Protein AF-A0A419KP57-F1 (afdb_monomer_lite)

pLDDT: mean 74.66, std 24.18, range [21.11, 96.56]

Secondary structure (DSSP, 8-state):
-HHHHHHHHHTT--EEEEEE-GGGS-HHHHHHHHHHHHHHHHHTTT-EEEEEES--S-EEEEE-TTTT-EEEEEPP-TT--GGG--EEEE--HHHHHHHHHHHHHIIIIIEE-S-------S--SS-SSS-SSS-----------------

Foldseek 3Di:
DLVVVLVCLVVVHAAEEEDEAPPPDDPVVVVVVVVVVVVNCVSNVNRYQYWYFNDDPWAWDWPPLPPQIKIKTWDDDPPDDPVPTDIDIDRDNVVSNVVVVVVVCCVPPGIDRNDPPPPPPPPPPPDPPPDPPPPPDDDDDDDDDDDDDDD

Structure (mmCIF, N/CA/C/O backbone):
data_AF-A0A419KP57-F1
#
_entry.id   AF-A0A419KP57-F1
#
loop_
_atom_site.group_PDB
_atom_site.id
_atom_site.type_symbol
_atom_site.label_atom_id
_atom_site.label_alt_id
_atom_site.label_comp_id
_atom_site.label_asym_id
_atom_site.label_entity_id
_atom_site.label_seq_id
_atom_site.pdbx_PDB_ins_code
_atom_site.Cartn_x
_atom_site.Cartn_y
_atom_site.Cartn_z
_atom_site.occupancy
_atom_site.B_iso_or_equiv
_atom_site.auth_seq_id
_atom_site.auth_comp_id
_atom_site.auth_asym_id
_atom_site.auth_atom_id
_atom_site.pdbx_PDB_model_num
ATOM 1 N N . MET A 1 1 ? -13.406 1.413 -8.585 1.00 51.69 1 MET A N 1
ATOM 2 C CA . MET A 1 1 ? -12.363 1.229 -7.548 1.00 51.69 1 MET A CA 1
ATOM 3 C C . MET A 1 1 ? -12.840 1.719 -6.182 1.00 51.69 1 MET A C 1
ATOM 5 O O . MET A 1 1 ? -12.783 0.940 -5.244 1.00 51.69 1 MET A O 1
ATOM 9 N N . GLU A 1 2 ? -13.370 2.944 -6.065 1.00 62.41 2 GLU A N 1
ATOM 10 C CA . GLU A 1 2 ? -13.876 3.499 -4.790 1.00 62.41 2 GLU A CA 1
ATOM 11 C C . GLU A 1 2 ? -14.983 2.640 -4.137 1.00 62.41 2 GLU A C 1
ATOM 13 O O . GLU A 1 2 ? -14.976 2.469 -2.922 1.00 62.41 2 GLU A O 1
ATOM 18 N N . GLY A 1 3 ? -15.872 2.021 -4.928 1.00 79.88 3 GLY A N 1
ATOM 19 C CA . GLY A 1 3 ? -16.953 1.162 -4.415 1.00 79.88 3 GLY A CA 1
ATOM 20 C C . GLY A 1 3 ? -16.480 -0.088 -3.662 1.00 79.88 3 GLY A C 1
ATOM 21 O O . GLY A 1 3 ? -16.966 -0.355 -2.567 1.00 79.88 3 GLY A O 1
ATOM 22 N N . GLU A 1 4 ? -15.493 -0.814 -4.195 1.00 85.81 4 GLU A N 1
ATOM 23 C CA . GLU A 1 4 ? -14.954 -2.030 -3.557 1.00 85.81 4 GLU A CA 1
ATOM 24 C C . GLU A 1 4 ? -14.211 -1.710 -2.259 1.00 85.81 4 GLU A C 1
ATOM 26 O O . GLU A 1 4 ? -14.368 -2.391 -1.244 1.00 85.81 4 GLU A O 1
ATOM 31 N N . LEU A 1 5 ? -13.427 -0.628 -2.275 1.00 85.19 5 LEU A N 1
ATOM 32 C CA . LEU A 1 5 ? -12.664 -0.184 -1.114 1.00 85.19 5 LEU A CA 1
ATOM 33 C C . LEU A 1 5 ? -13.598 0.320 -0.004 1.00 85.19 5 LEU A C 1
ATOM 35 O O . LEU A 1 5 ? -13.397 -0.000 1.167 1.00 85.19 5 LEU A O 1
ATOM 39 N N . ARG A 1 6 ? -14.670 1.035 -0.379 1.00 88.31 6 ARG A N 1
ATOM 40 C CA . ARG A 1 6 ? -15.741 1.444 0.535 1.00 88.31 6 ARG A CA 1
ATOM 41 C C . ARG A 1 6 ? -16.456 0.236 1.124 1.00 88.31 6 ARG A C 1
ATOM 43 O O . ARG A 1 6 ? -16.606 0.171 2.337 1.00 88.31 6 ARG A O 1
ATOM 50 N N . ALA A 1 7 ? -16.841 -0.736 0.298 1.00 89.88 7 ALA A N 1
ATOM 51 C CA . ALA A 1 7 ? -17.487 -1.957 0.765 1.00 89.88 7 ALA A CA 1
ATOM 52 C C . ALA A 1 7 ? -16.598 -2.733 1.749 1.00 89.88 7 ALA A C 1
ATOM 54 O O . ALA A 1 7 ? -17.094 -3.225 2.760 1.00 89.88 7 ALA A O 1
ATOM 55 N N . ALA A 1 8 ? -15.289 -2.819 1.490 1.00 89.31 8 ALA A N 1
ATOM 56 C CA . ALA A 1 8 ? -14.336 -3.427 2.415 1.00 89.31 8 ALA A CA 1
ATOM 57 C C . ALA A 1 8 ? -14.261 -2.661 3.745 1.00 89.31 8 ALA A C 1
ATOM 59 O O . ALA A 1 8 ? -14.437 -3.262 4.805 1.00 89.31 8 ALA A O 1
ATOM 60 N N . ALA A 1 9 ? -14.094 -1.338 3.697 1.00 88.81 9 ALA A N 1
ATOM 61 C CA . ALA A 1 9 ? -14.053 -0.500 4.893 1.00 88.81 9 ALA A CA 1
ATOM 62 C C . ALA A 1 9 ? -15.360 -0.583 5.709 1.00 88.81 9 ALA A C 1
ATOM 64 O O . ALA A 1 9 ? -15.322 -0.646 6.935 1.00 88.81 9 ALA A O 1
ATOM 65 N N . SER A 1 10 ? -16.522 -0.654 5.049 1.00 88.56 10 SER A N 1
ATOM 66 C CA . SER A 1 10 ? -17.824 -0.833 5.706 1.00 88.56 10 SER A CA 1
ATOM 67 C C . SER A 1 10 ? -17.981 -2.191 6.397 1.00 88.56 10 SER A C 1
ATOM 69 O O . SER A 1 10 ? -18.762 -2.293 7.338 1.00 88.56 10 SER A O 1
ATOM 71 N N . ARG A 1 11 ? -17.228 -3.221 5.985 1.00 92.69 11 ARG A N 1
ATOM 72 C CA . ARG A 1 11 ? -17.155 -4.517 6.685 1.00 92.69 11 ARG A CA 1
ATOM 73 C C . ARG A 1 11 ? -16.179 -4.515 7.869 1.00 92.69 11 ARG A C 1
ATOM 75 O O . ARG A 1 11 ? -15.989 -5.557 8.485 1.00 92.69 11 ARG A O 1
ATOM 82 N N . GLY A 1 12 ? -15.550 -3.379 8.179 1.00 90.19 12 GLY A N 1
ATOM 83 C CA . GLY A 1 12 ? -14.560 -3.267 9.251 1.00 90.19 12 GLY A CA 1
ATOM 84 C C . GLY A 1 12 ? -13.153 -3.726 8.859 1.00 90.19 12 GLY A C 1
ATOM 85 O O . GLY A 1 12 ? -12.326 -3.943 9.739 1.00 90.19 12 GLY A O 1
ATOM 86 N N . VAL A 1 13 ? -12.865 -3.877 7.560 1.00 92.00 13 VAL A N 1
ATOM 87 C CA . VAL A 1 13 ? -11.506 -4.180 7.088 1.00 92.00 13 VAL A CA 1
ATOM 88 C C . VAL A 1 13 ? -10.602 -2.973 7.335 1.00 92.00 13 VAL A C 1
ATOM 90 O O . VAL A 1 13 ? -10.935 -1.854 6.940 1.00 92.00 13 VAL A O 1
ATOM 93 N N . GLU A 1 14 ? -9.443 -3.200 7.953 1.00 92.75 14 GLU A N 1
ATOM 94 C CA . GLU A 1 14 ? -8.430 -2.162 8.134 1.00 92.75 14 GLU A CA 1
ATOM 95 C C . GLU A 1 14 ? -7.782 -1.816 6.783 1.00 92.75 14 GLU A C 1
ATOM 97 O O . GLU A 1 14 ? -7.179 -2.668 6.128 1.00 92.75 14 GLU A O 1
ATOM 102 N N . VAL A 1 15 ? -7.888 -0.553 6.361 1.00 93.62 15 VAL A N 1
ATOM 103 C CA . VAL A 1 15 ? -7.309 -0.072 5.099 1.00 93.62 15 VAL A CA 1
ATOM 104 C C . VAL A 1 15 ? -6.129 0.847 5.402 1.00 93.62 15 VAL A C 1
ATOM 106 O O . VAL 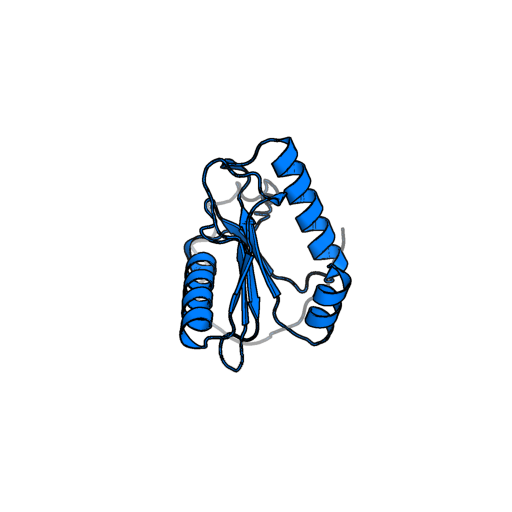A 1 15 ? -6.302 1.936 5.948 1.00 93.62 15 VAL A O 1
ATOM 109 N N . LYS A 1 16 ? -4.923 0.421 5.015 1.00 94.62 16 LYS A N 1
ATOM 110 C CA . LYS A 1 16 ? -3.677 1.191 5.143 1.00 94.62 16 LYS A CA 1
ATOM 111 C C . LYS A 1 16 ? -3.121 1.520 3.762 1.00 94.62 16 LYS A C 1
ATOM 113 O O . LYS A 1 16 ? -2.949 0.626 2.938 1.00 94.62 16 LYS A O 1
ATOM 118 N N . ILE A 1 17 ? -2.816 2.791 3.508 1.00 94.44 17 ILE A N 1
ATOM 119 C CA . ILE A 1 17 ? -2.363 3.269 2.193 1.00 94.44 17 ILE A CA 1
ATOM 120 C C . ILE A 1 17 ? -1.083 4.089 2.344 1.00 94.44 17 ILE A C 1
ATOM 122 O O . ILE A 1 17 ? -1.060 5.090 3.061 1.00 94.44 17 ILE A O 1
ATOM 126 N N . ILE A 1 18 ? -0.025 3.694 1.632 1.00 93.38 18 ILE A N 1
ATOM 127 C CA . ILE A 1 18 ? 1.207 4.483 1.502 1.00 93.38 18 ILE A CA 1
ATOM 128 C C . ILE A 1 18 ? 1.181 5.214 0.161 1.00 93.38 18 ILE A C 1
ATOM 130 O O . ILE A 1 18 ? 0.989 4.602 -0.888 1.00 93.38 18 ILE A O 1
ATOM 134 N N . MET A 1 19 ? 1.408 6.523 0.192 1.00 91.38 19 MET A N 1
ATOM 135 C CA . MET A 1 19 ? 1.555 7.366 -0.992 1.00 91.38 19 MET A CA 1
ATOM 136 C C . MET A 1 19 ? 2.942 8.005 -1.060 1.00 91.38 19 MET A C 1
ATOM 138 O O . MET A 1 19 ? 3.620 8.172 -0.050 1.00 91.38 19 MET A O 1
ATOM 142 N N . MET A 1 20 ? 3.367 8.401 -2.257 1.00 89.06 20 MET A N 1
ATOM 143 C CA . MET A 1 20 ? 4.633 9.115 -2.433 1.00 89.06 20 MET A CA 1
ATOM 144 C C . MET A 1 20 ? 4.547 10.536 -1.849 1.00 89.06 20 MET A C 1
ATOM 146 O O . MET A 1 20 ? 3.522 11.212 -1.981 1.00 89.06 20 MET A O 1
ATOM 150 N N . SER A 1 21 ? 5.623 10.999 -1.212 1.00 86.31 21 SER A N 1
ATOM 151 C CA . SER A 1 21 ? 5.717 12.351 -0.661 1.00 86.31 21 SER A CA 1
ATOM 152 C C . SER A 1 21 ? 5.880 13.413 -1.751 1.00 86.31 21 SER A C 1
ATOM 154 O O . SER A 1 21 ? 6.324 13.154 -2.869 1.00 86.31 21 SER A O 1
ATOM 156 N N . SER A 1 22 ? 5.558 14.659 -1.405 1.00 79.44 22 SER A N 1
ATOM 157 C CA . SER A 1 22 ? 5.614 15.794 -2.328 1.00 79.44 22 SER A CA 1
ATOM 158 C C . SER A 1 22 ? 7.021 16.161 -2.805 1.00 79.44 22 SER A C 1
ATOM 160 O O . SER A 1 22 ? 7.137 16.933 -3.747 1.00 79.44 22 SER A O 1
ATOM 162 N N . LYS A 1 23 ? 8.089 15.664 -2.166 1.00 78.88 23 LYS A N 1
ATOM 163 C CA . LYS A 1 23 ? 9.472 16.056 -2.499 1.00 78.88 23 LYS A CA 1
ATOM 164 C C . LYS A 1 23 ? 9.940 15.533 -3.855 1.00 78.88 23 LYS A C 1
ATOM 166 O O . LYS A 1 23 ? 10.846 16.112 -4.440 1.00 78.88 23 LYS A O 1
ATOM 171 N N . ARG A 1 24 ? 9.356 14.425 -4.320 1.00 71.81 24 ARG A N 1
ATOM 172 C CA . ARG A 1 24 ? 9.721 13.752 -5.576 1.00 71.81 24 ARG A CA 1
ATOM 173 C C . ARG A 1 24 ? 8.653 13.891 -6.665 1.00 71.81 24 ARG A C 1
ATOM 175 O O . ARG A 1 24 ? 8.761 13.245 -7.700 1.00 71.81 24 ARG A O 1
ATOM 182 N N . LEU A 1 25 ? 7.611 14.686 -6.425 1.00 81.12 25 LEU A N 1
ATOM 183 C CA . LEU A 1 25 ? 6.502 14.869 -7.358 1.00 81.12 25 LEU A CA 1
ATOM 184 C C . LEU A 1 25 ? 6.607 16.231 -8.041 1.00 81.12 25 LEU A C 1
ATOM 186 O O . LEU A 1 25 ? 6.958 17.225 -7.404 1.00 81.12 25 LEU A O 1
ATOM 190 N N . SER A 1 26 ? 6.245 16.276 -9.324 1.00 86.56 26 SER A N 1
ATOM 191 C CA . SER A 1 26 ? 5.968 17.540 -10.004 1.00 86.56 26 SER A CA 1
ATOM 192 C C . SER A 1 26 ? 4.821 18.277 -9.296 1.00 86.56 26 SER A C 1
ATOM 194 O O . SER A 1 26 ? 4.060 17.687 -8.522 1.00 86.56 26 SER A O 1
ATOM 196 N N . GLU A 1 27 ? 4.659 19.577 -9.548 1.00 88.94 27 GLU A N 1
ATOM 197 C CA . GLU A 1 27 ? 3.540 20.323 -8.965 1.00 88.94 27 GLU A CA 1
ATOM 198 C C . GLU A 1 27 ? 2.182 19.724 -9.366 1.00 88.94 27 GLU A C 1
ATOM 200 O O . GLU A 1 27 ? 1.277 19.621 -8.534 1.00 88.94 27 GLU A O 1
ATOM 205 N N . GLU A 1 28 ? 2.063 19.297 -10.620 1.00 88.81 28 GLU A N 1
ATOM 206 C CA . GLU A 1 28 ? 0.861 18.681 -11.167 1.00 88.81 28 GLU A CA 1
ATOM 207 C C . GLU A 1 28 ? 0.559 17.339 -10.482 1.00 88.81 28 GLU A C 1
ATOM 209 O O . GLU A 1 28 ? -0.553 17.119 -9.997 1.00 88.81 28 GLU A O 1
ATOM 214 N N . ASP A 1 29 ? 1.564 16.474 -10.336 1.00 87.19 29 ASP A N 1
ATOM 215 C CA . ASP A 1 29 ? 1.399 15.178 -9.670 1.00 87.19 29 ASP A CA 1
ATOM 216 C C . ASP A 1 29 ? 1.127 15.328 -8.177 1.00 87.19 29 ASP A C 1
ATOM 218 O O . ASP A 1 29 ? 0.363 14.557 -7.594 1.00 87.19 29 ASP A O 1
ATOM 222 N N . ARG A 1 30 ? 1.697 16.360 -7.549 1.00 88.56 30 ARG A N 1
ATOM 223 C CA . ARG A 1 30 ? 1.382 16.716 -6.168 1.00 88.56 30 ARG A CA 1
ATOM 224 C C . ARG A 1 30 ? -0.094 17.090 -6.028 1.00 88.56 30 ARG A C 1
ATOM 226 O O . ARG A 1 30 ? -0.738 16.572 -5.117 1.00 88.56 30 ARG A O 1
ATOM 233 N N . ARG A 1 31 ? -0.635 17.921 -6.933 1.00 89.94 31 ARG A N 1
ATOM 234 C CA . ARG A 1 31 ? -2.063 18.291 -6.949 1.00 89.94 31 ARG A CA 1
ATOM 235 C C . ARG A 1 31 ? -2.954 17.063 -7.139 1.00 89.94 31 ARG A C 1
ATOM 237 O O . ARG A 1 31 ? -3.865 16.870 -6.337 1.00 89.94 31 ARG A O 1
ATOM 244 N N . ARG A 1 32 ? -2.642 16.196 -8.112 1.00 90.00 32 ARG A N 1
ATOM 245 C CA . ARG A 1 32 ? -3.366 14.926 -8.334 1.00 90.00 32 ARG A CA 1
ATOM 246 C C . ARG A 1 32 ? -3.359 14.037 -7.092 1.00 90.00 32 ARG A C 1
ATOM 248 O O . ARG A 1 32 ? -4.389 13.491 -6.707 1.00 90.00 32 ARG A O 1
ATOM 255 N N . ARG A 1 33 ? -2.203 13.901 -6.438 1.00 89.50 33 ARG A N 1
ATOM 256 C CA . ARG A 1 33 ? -2.054 13.113 -5.207 1.00 89.50 33 ARG A CA 1
ATOM 257 C C . ARG A 1 33 ? -2.891 13.692 -4.065 1.00 89.50 33 ARG A C 1
ATOM 259 O O . ARG A 1 33 ? -3.567 12.934 -3.380 1.00 89.50 33 ARG A O 1
ATOM 266 N N . ASP A 1 34 ? -2.881 15.009 -3.866 1.00 91.25 34 ASP A N 1
ATOM 267 C CA . ASP A 1 34 ? -3.666 15.673 -2.813 1.00 91.25 34 ASP A CA 1
ATOM 268 C C . ASP A 1 34 ? -5.181 15.617 -3.067 1.00 91.25 34 ASP A C 1
ATOM 270 O O . ASP A 1 34 ? -5.966 15.538 -2.120 1.00 91.25 34 ASP A O 1
ATOM 274 N N . GLU A 1 35 ? -5.604 15.648 -4.330 1.00 92.69 35 GLU A N 1
ATOM 275 C CA . GLU A 1 35 ? -6.994 15.397 -4.721 1.00 92.69 35 GLU A CA 1
ATOM 276 C C . GLU A 1 35 ? -7.395 13.946 -4.428 1.00 92.69 35 GLU A C 1
ATOM 278 O O . GLU A 1 35 ? -8.423 13.705 -3.800 1.00 92.69 35 GLU A O 1
ATOM 283 N N . MET A 1 36 ? -6.550 12.977 -4.791 1.00 90.75 36 MET A N 1
ATOM 284 C CA . MET A 1 36 ? -6.802 11.561 -4.518 1.00 90.75 36 MET A CA 1
ATOM 285 C C . MET A 1 36 ? -6.909 11.272 -3.015 1.00 90.75 36 MET A C 1
ATOM 287 O O . MET A 1 36 ? -7.807 10.548 -2.596 1.00 90.75 36 MET A O 1
ATOM 291 N N . ILE A 1 37 ? -6.036 11.856 -2.184 1.00 91.25 37 ILE A N 1
ATOM 292 C CA . ILE A 1 37 ? -6.124 11.717 -0.720 1.00 91.25 37 ILE A CA 1
ATOM 293 C C . ILE A 1 37 ? -7.466 12.240 -0.201 1.00 91.25 37 ILE A C 1
ATOM 295 O O . ILE A 1 37 ? -8.087 11.587 0.637 1.00 91.25 37 ILE A O 1
ATOM 299 N N . ARG A 1 38 ? -7.921 13.403 -0.688 1.00 91.25 38 ARG A N 1
ATOM 300 C CA . ARG A 1 38 ? -9.225 13.966 -0.306 1.00 91.25 38 ARG A CA 1
ATOM 301 C C . ARG A 1 38 ? -10.366 13.029 -0.691 1.00 91.25 38 ARG A C 1
ATOM 303 O O . ARG A 1 38 ? -11.130 12.634 0.183 1.00 91.25 38 ARG A O 1
ATOM 310 N N . ARG A 1 39 ? -10.390 12.576 -1.945 1.00 91.06 39 ARG A N 1
ATOM 311 C CA . ARG A 1 39 ? -11.397 11.630 -2.448 1.00 91.06 39 ARG A CA 1
ATOM 312 C C . ARG A 1 39 ? -11.425 10.323 -1.663 1.00 91.06 39 ARG A C 1
ATOM 314 O O . ARG A 1 39 ? -12.501 9.842 -1.337 1.00 91.06 39 ARG A O 1
ATOM 321 N N . LEU A 1 40 ? -10.267 9.754 -1.324 1.00 90.19 40 LEU A N 1
ATOM 322 C CA . LEU A 1 40 ? -10.188 8.528 -0.524 1.00 90.19 40 LEU A CA 1
ATOM 323 C C . LEU A 1 40 ? -10.713 8.736 0.900 1.00 90.19 40 LEU A C 1
ATOM 325 O O . LEU A 1 40 ? -11.445 7.890 1.404 1.00 90.19 40 LEU A O 1
ATOM 329 N N . ASN A 1 41 ? -10.371 9.856 1.541 1.00 90.12 41 ASN A N 1
ATOM 330 C CA . ASN A 1 41 ? -10.883 10.173 2.873 1.00 90.12 41 ASN A CA 1
ATOM 331 C C . ASN A 1 41 ? -12.405 10.359 2.871 1.00 90.12 41 ASN A C 1
ATOM 333 O O . ASN A 1 41 ? -13.074 9.818 3.746 1.00 90.12 41 ASN A O 1
ATOM 337 N N . GLU A 1 42 ? -12.947 11.075 1.885 1.00 90.19 42 GLU A N 1
ATOM 338 C CA . GLU A 1 42 ? -14.392 11.268 1.716 1.00 90.19 42 GLU A CA 1
ATOM 339 C C . GLU A 1 42 ? -15.100 9.943 1.407 1.00 90.19 42 GLU A C 1
ATOM 341 O O . GLU A 1 42 ? -16.059 9.573 2.079 1.00 90.19 42 GLU A O 1
ATOM 346 N N . ALA A 1 43 ? -14.597 9.174 0.438 1.00 88.25 43 ALA A N 1
ATOM 347 C CA . ALA A 1 43 ? -15.215 7.922 0.011 1.00 88.25 43 ALA A CA 1
ATOM 348 C C . ALA A 1 43 ? -15.236 6.858 1.118 1.00 88.25 43 ALA A C 1
ATOM 350 O O . ALA A 1 43 ? -16.162 6.046 1.170 1.00 88.25 43 ALA A O 1
ATOM 351 N N . LEU A 1 44 ? -14.227 6.850 1.991 1.00 88.56 44 LEU A N 1
ATOM 352 C CA . LEU A 1 44 ? -14.072 5.854 3.053 1.00 88.56 44 LEU A CA 1
ATOM 353 C C . LEU A 1 44 ? -14.536 6.360 4.424 1.00 88.56 44 LEU A C 1
ATOM 355 O O . LEU A 1 44 ? -14.376 5.637 5.407 1.00 88.56 44 LEU A O 1
ATOM 359 N N . ASP A 1 45 ? -15.121 7.558 4.501 1.00 87.44 45 ASP A N 1
ATOM 360 C CA . ASP A 1 45 ? -15.525 8.239 5.740 1.00 87.44 45 ASP A CA 1
ATOM 361 C C . ASP A 1 45 ? -14.383 8.298 6.781 1.00 87.44 45 ASP A C 1
ATOM 363 O O . ASP A 1 45 ? -14.577 8.028 7.966 1.00 87.44 45 ASP A O 1
ATOM 367 N N . GLY A 1 46 ? -13.153 8.556 6.327 1.00 85.06 46 GLY A N 1
ATOM 368 C CA . GLY A 1 46 ? -11.960 8.615 7.178 1.00 85.06 46 GLY A CA 1
ATOM 369 C C . GLY A 1 46 ? -11.508 7.277 7.784 1.00 85.06 46 GLY A C 1
ATOM 370 O O . GLY A 1 46 ? -10.613 7.272 8.625 1.00 85.06 46 GLY A O 1
ATOM 371 N N . ARG A 1 47 ? -12.085 6.136 7.371 1.00 88.38 47 ARG A N 1
ATOM 372 C CA . ARG A 1 47 ? -11.733 4.800 7.903 1.00 88.38 47 ARG A CA 1
ATOM 373 C C . ARG A 1 47 ? -10.392 4.254 7.405 1.00 88.38 47 ARG A C 1
ATOM 375 O O . ARG A 1 47 ? -9.904 3.271 7.953 1.00 88.38 47 ARG A O 1
ATOM 382 N N . ALA A 1 48 ? -9.811 4.848 6.364 1.00 90.38 48 ALA A N 1
ATOM 383 C CA . ALA A 1 48 ? -8.486 4.466 5.891 1.00 90.38 48 ALA A CA 1
ATOM 384 C C . ALA A 1 48 ? -7.400 5.284 6.582 1.00 90.38 48 ALA A C 1
ATOM 386 O O . ALA A 1 48 ? -7.454 6.513 6.623 1.00 90.38 48 ALA A O 1
ATOM 387 N N . GLU A 1 49 ? -6.356 4.602 7.040 1.00 93.94 49 GLU A N 1
ATOM 388 C CA . GLU A 1 49 ? -5.139 5.269 7.463 1.00 93.94 49 GLU A CA 1
ATOM 389 C C . GLU A 1 49 ? -4.270 5.512 6.223 1.00 93.94 49 GLU A C 1
ATOM 391 O O . GLU A 1 49 ? -3.905 4.583 5.497 1.00 93.94 49 GLU A O 1
ATOM 396 N N . ILE A 1 50 ? -3.937 6.775 5.960 1.00 92.50 50 ILE A N 1
ATOM 397 C CA . ILE A 1 50 ? -3.088 7.166 4.831 1.00 92.50 50 ILE A CA 1
ATOM 398 C C . ILE A 1 50 ? -1.789 7.744 5.382 1.00 92.50 50 ILE A C 1
ATOM 400 O O . ILE A 1 50 ? -1.806 8.591 6.278 1.00 92.50 50 ILE A O 1
ATOM 404 N N . ARG A 1 51 ? -0.652 7.302 4.840 1.00 92.88 51 ARG A N 1
ATOM 405 C CA . ARG A 1 51 ? 0.687 7.827 5.131 1.00 92.88 51 ARG A CA 1
ATOM 406 C C . ARG A 1 51 ? 1.438 8.161 3.847 1.00 92.88 51 ARG A C 1
ATOM 408 O O . ARG A 1 51 ? 1.116 7.660 2.776 1.00 92.88 51 ARG A O 1
ATOM 415 N N . VAL A 1 52 ? 2.439 9.027 3.959 1.00 91.12 52 VAL A N 1
ATOM 416 C CA . VAL A 1 52 ? 3.340 9.412 2.870 1.00 91.12 52 VAL A CA 1
ATOM 417 C C . VAL A 1 52 ? 4.768 8.978 3.164 1.00 91.12 52 VAL A C 1
ATOM 419 O O . VAL A 1 52 ? 5.249 9.156 4.282 1.00 91.12 52 VAL A O 1
ATOM 422 N N . ALA A 1 53 ? 5.458 8.456 2.159 1.00 90.38 53 ALA A N 1
ATOM 423 C CA . ALA A 1 53 ? 6.864 8.072 2.230 1.00 90.38 53 ALA A CA 1
ATOM 424 C C . ALA A 1 53 ? 7.669 8.804 1.152 1.00 90.38 53 ALA A C 1
ATOM 426 O O . ALA A 1 53 ? 7.158 9.074 0.067 1.00 90.38 53 ALA A O 1
ATOM 427 N N . ASP A 1 54 ? 8.926 9.145 1.451 1.00 86.88 54 ASP A N 1
ATOM 428 C CA . ASP A 1 54 ? 9.817 9.775 0.462 1.00 86.88 54 ASP A CA 1
ATOM 429 C C . ASP A 1 54 ? 10.212 8.795 -0.657 1.00 86.88 54 ASP A C 1
ATOM 431 O O . ASP A 1 54 ? 10.586 9.232 -1.744 1.00 86.88 54 ASP A O 1
ATOM 435 N N . GLU A 1 55 ? 10.098 7.490 -0.402 1.00 82.75 55 GLU A N 1
ATOM 436 C CA . GLU A 1 55 ? 10.280 6.415 -1.373 1.00 82.75 55 GLU A CA 1
ATOM 437 C C . GLU A 1 55 ? 9.222 5.331 -1.161 1.00 82.75 55 GLU A C 1
ATOM 439 O O . GLU A 1 55 ? 8.852 5.017 -0.030 1.00 82.75 55 GLU A O 1
ATOM 444 N N . VAL A 1 56 ? 8.739 4.758 -2.263 1.00 83.88 56 VAL A N 1
ATOM 445 C CA . VAL A 1 56 ? 7.784 3.646 -2.267 1.00 83.88 56 VAL A CA 1
ATOM 446 C C . VAL A 1 56 ? 8.364 2.565 -3.166 1.00 83.88 56 VAL A C 1
ATOM 448 O O . VAL A 1 56 ? 8.400 2.734 -4.381 1.00 83.88 56 VAL A O 1
ATOM 451 N N . VAL A 1 57 ? 8.829 1.477 -2.552 1.00 78.25 57 VAL A N 1
ATOM 452 C CA . VAL A 1 57 ? 9.591 0.407 -3.225 1.00 78.25 57 VAL A CA 1
ATOM 453 C C . VAL A 1 57 ? 8.707 -0.464 -4.121 1.00 78.25 57 VAL A C 1
ATOM 455 O O . VAL A 1 57 ? 9.188 -1.104 -5.045 1.00 78.25 57 VAL A O 1
ATOM 458 N N . MET A 1 58 ? 7.400 -0.505 -3.859 1.00 80.69 58 MET A N 1
ATOM 459 C CA . MET A 1 58 ? 6.473 -1.348 -4.606 1.00 80.69 58 MET A CA 1
ATOM 460 C C . MET A 1 58 ? 5.123 -0.660 -4.774 1.00 80.69 58 MET A C 1
ATOM 462 O O . MET A 1 58 ? 4.580 -0.083 -3.831 1.00 80.69 58 MET A O 1
ATOM 466 N N . ARG A 1 59 ? 4.552 -0.768 -5.977 1.00 88.00 59 ARG A N 1
ATOM 467 C CA . ARG A 1 59 ? 3.188 -0.325 -6.281 1.00 88.00 59 ARG A CA 1
ATOM 468 C C . ARG A 1 59 ? 2.286 -1.540 -6.354 1.00 88.00 59 ARG A C 1
ATOM 470 O O . ARG A 1 59 ? 2.517 -2.410 -7.183 1.00 88.00 59 ARG A O 1
ATOM 477 N N . GLY A 1 60 ? 1.262 -1.595 -5.516 1.00 91.44 60 GLY A N 1
ATOM 478 C CA . GLY A 1 60 ? 0.400 -2.762 -5.451 1.00 91.44 60 GLY A CA 1
ATOM 479 C C . GLY A 1 60 ? -0.592 -2.712 -4.302 1.00 91.44 60 GLY A C 1
ATOM 480 O O . GLY A 1 60 ? -0.697 -1.705 -3.602 1.00 91.44 60 GLY A O 1
ATOM 481 N N . CYS A 1 61 ? -1.299 -3.817 -4.106 1.00 93.69 61 CYS A N 1
ATOM 482 C CA . CYS A 1 61 ? -2.150 -4.061 -2.954 1.00 93.69 61 CYS A CA 1
ATOM 483 C C . CYS A 1 61 ? -1.909 -5.468 -2.398 1.00 93.69 61 CYS A C 1
ATOM 485 O O . CYS A 1 61 ? -1.539 -6.396 -3.120 1.00 93.69 61 CYS A O 1
ATOM 487 N N . ILE A 1 62 ? -2.105 -5.605 -1.091 1.00 95.31 62 ILE A N 1
ATOM 488 C CA . ILE A 1 62 ? -1.964 -6.857 -0.352 1.00 95.31 62 ILE A CA 1
ATOM 489 C C . ILE A 1 62 ? -3.246 -7.027 0.455 1.00 95.31 62 ILE A C 1
ATOM 491 O O . ILE A 1 62 ? -3.694 -6.074 1.093 1.00 95.31 62 ILE A O 1
ATOM 495 N N . ILE A 1 63 ? -3.833 -8.219 0.414 1.00 95.31 63 ILE A N 1
ATOM 496 C CA . ILE A 1 63 ? -5.028 -8.576 1.182 1.00 95.31 63 ILE A CA 1
ATOM 497 C C . ILE A 1 63 ? -4.750 -9.825 2.019 1.00 95.31 63 ILE A C 1
ATOM 499 O O . ILE A 1 63 ? -4.048 -10.726 1.557 1.00 95.31 63 ILE A O 1
ATOM 503 N N . ASP A 1 64 ? -5.296 -9.858 3.235 1.00 93.94 64 ASP A N 1
ATOM 504 C CA . ASP A 1 64 ? -5.357 -11.023 4.133 1.00 93.94 64 ASP A CA 1
ATOM 505 C C . ASP A 1 64 ? -4.028 -11.783 4.302 1.00 93.94 64 ASP A C 1
ATOM 507 O O . ASP A 1 64 ? -3.965 -13.009 4.228 1.00 93.94 64 ASP A O 1
ATOM 511 N N . ALA A 1 65 ? -2.929 -11.053 4.519 1.00 91.94 65 ALA A N 1
ATOM 512 C CA . ALA A 1 65 ? -1.574 -11.612 4.476 1.00 91.94 65 ALA A CA 1
ATOM 513 C C . ALA A 1 65 ? -1.305 -12.763 5.467 1.00 91.94 65 ALA A C 1
ATOM 515 O O . ALA A 1 65 ? -0.387 -13.557 5.249 1.00 91.94 65 ALA A O 1
ATOM 516 N N . GLU A 1 66 ? -2.089 -12.865 6.542 1.00 87.69 66 GLU A N 1
ATOM 517 C CA . GLU A 1 66 ? -1.958 -13.921 7.548 1.00 87.69 66 GLU A CA 1
ATOM 518 C C . GLU A 1 66 ? -2.538 -15.261 7.071 1.00 87.69 66 GLU A C 1
ATOM 520 O O . GLU A 1 66 ? -1.901 -16.302 7.252 1.00 87.69 66 GLU A O 1
ATOM 525 N N . VAL A 1 67 ? -3.710 -15.253 6.420 1.00 87.62 67 VAL A N 1
ATOM 526 C CA . VAL A 1 67 ? -4.443 -16.469 6.032 1.00 87.62 67 VAL A CA 1
ATOM 527 C C . VAL A 1 67 ? -5.099 -16.291 4.664 1.00 87.62 67 VAL A C 1
ATOM 529 O O . VAL A 1 67 ? -5.993 -15.472 4.495 1.00 87.62 67 VAL A O 1
ATOM 532 N N . GLY A 1 68 ? -4.693 -17.103 3.680 1.00 86.06 68 GLY A N 1
ATOM 533 C CA . GLY A 1 68 ? -5.327 -17.123 2.351 1.00 86.06 68 GLY A CA 1
ATOM 534 C C . GLY A 1 68 ? -5.111 -15.856 1.511 1.00 86.06 68 GLY A C 1
ATOM 535 O O . GLY A 1 68 ? -5.837 -15.633 0.540 1.00 86.06 68 GLY A O 1
ATOM 536 N N . GLY A 1 69 ? -4.127 -15.037 1.885 1.00 92.69 69 GLY A N 1
ATOM 537 C CA . GLY A 1 69 ? -3.885 -13.734 1.289 1.00 92.69 69 GLY A CA 1
ATOM 538 C C . GLY A 1 69 ? -3.479 -13.747 -0.178 1.00 92.69 69 GLY A C 1
ATOM 539 O O . GLY A 1 69 ? -3.042 -14.751 -0.746 1.00 92.69 69 GLY A O 1
ATOM 540 N N . ARG A 1 70 ? -3.606 -12.572 -0.792 1.00 96.38 70 ARG A N 1
ATOM 541 C CA . ARG A 1 70 ? -3.195 -12.310 -2.172 1.00 96.38 70 ARG A CA 1
ATOM 542 C C . ARG A 1 70 ? -2.440 -11.000 -2.246 1.00 96.38 70 ARG A C 1
ATOM 544 O O . ARG A 1 70 ? -2.685 -10.081 -1.467 1.00 96.38 70 ARG A O 1
ATOM 551 N N . ALA A 1 71 ? -1.549 -10.911 -3.216 1.00 95.56 71 ALA A N 1
ATOM 552 C CA . ALA A 1 71 ? -0.873 -9.676 -3.552 1.00 95.56 71 ALA A CA 1
ATOM 553 C C . ALA A 1 71 ? -0.967 -9.429 -5.055 1.00 95.56 71 ALA A C 1
ATOM 555 O O . ALA A 1 71 ? -0.835 -10.354 -5.858 1.00 95.56 71 ALA A O 1
ATOM 556 N N . LEU A 1 72 ? -1.190 -8.170 -5.407 1.00 94.06 72 LEU A N 1
ATOM 557 C CA . LEU A 1 72 ? -1.090 -7.639 -6.757 1.00 94.06 72 LEU A CA 1
ATOM 558 C C . LEU A 1 72 ? -0.036 -6.543 -6.718 1.00 94.06 72 LEU A C 1
ATOM 560 O O . LEU A 1 72 ? -0.142 -5.638 -5.895 1.00 94.06 72 LEU A O 1
ATOM 564 N N . PHE A 1 73 ? 0.948 -6.580 -7.603 1.00 90.81 73 PHE A N 1
ATOM 565 C CA . PHE A 1 73 ? 1.919 -5.499 -7.712 1.00 90.81 73 PHE A CA 1
ATOM 566 C C . PHE A 1 73 ? 2.352 -5.283 -9.156 1.00 90.81 73 PHE A C 1
ATOM 568 O O . PHE A 1 73 ? 2.382 -6.207 -9.963 1.00 90.81 73 PHE A O 1
ATOM 575 N N . LEU A 1 74 ? 2.656 -4.031 -9.478 1.00 87.94 74 LEU A N 1
ATOM 576 C CA . LEU A 1 74 ? 3.169 -3.630 -10.779 1.00 87.94 74 LEU A CA 1
ATOM 577 C C . LEU A 1 74 ? 4.664 -3.918 -10.831 1.00 87.94 74 LEU A C 1
ATOM 579 O O . LEU A 1 74 ? 5.400 -3.527 -9.921 1.00 87.94 74 LEU A O 1
ATOM 583 N N . VAL A 1 75 ? 5.103 -4.564 -11.907 1.00 79.38 75 VAL A N 1
ATOM 584 C CA . VAL A 1 75 ? 6.524 -4.785 -12.166 1.00 79.38 75 VAL A CA 1
ATOM 585 C C . VAL A 1 75 ? 7.143 -3.444 -12.543 1.00 79.38 75 VAL A C 1
ATOM 587 O O . VAL A 1 75 ? 6.647 -2.724 -13.414 1.00 79.38 75 VAL A O 1
ATOM 590 N N . GLU A 1 76 ? 8.191 -3.052 -11.825 1.00 74.69 76 GLU A N 1
ATOM 591 C CA . GLU A 1 76 ? 8.906 -1.828 -12.144 1.00 74.69 76 GLU A CA 1
ATOM 592 C C . GLU A 1 76 ? 9.858 -2.073 -13.311 1.00 74.69 76 GLU A C 1
ATOM 594 O O . GLU A 1 76 ? 10.779 -2.878 -13.219 1.00 74.69 76 GLU A O 1
ATOM 599 N N . GLU A 1 77 ? 9.629 -1.351 -14.405 1.00 75.38 77 GLU A N 1
ATOM 600 C CA . GLU A 1 77 ? 10.445 -1.431 -15.607 1.00 75.38 77 GLU A CA 1
ATOM 601 C C . GLU A 1 77 ? 10.914 -0.027 -16.005 1.00 75.38 77 GLU A C 1
ATOM 603 O O . GLU A 1 77 ? 10.121 0.920 -16.130 1.00 75.38 77 GLU A O 1
ATOM 608 N N . VAL A 1 78 ? 12.232 0.127 -16.141 1.00 76.69 78 VAL A N 1
ATOM 609 C CA .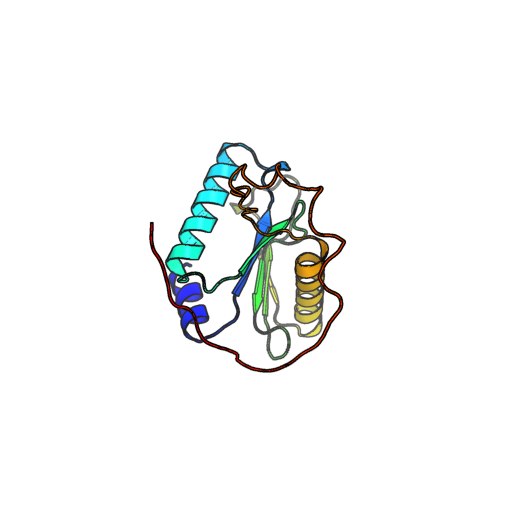 VAL A 1 78 ? 12.872 1.403 -16.474 1.00 76.69 78 VAL A CA 1
ATOM 610 C C . VAL A 1 78 ? 12.567 1.749 -17.929 1.00 76.69 78 VA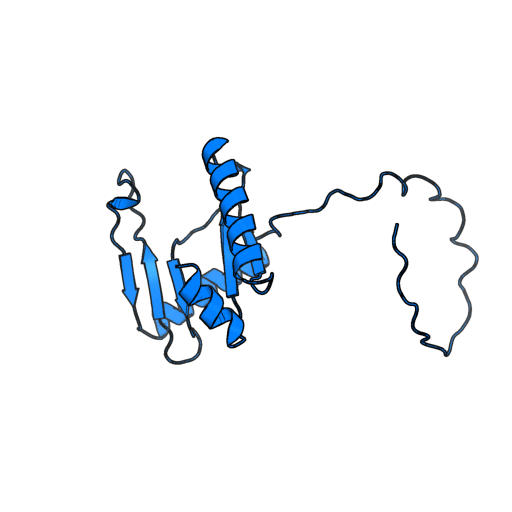L A C 1
ATOM 612 O O . VAL A 1 78 ? 12.756 0.934 -18.821 1.00 76.69 78 VAL A O 1
ATOM 615 N N . GLY A 1 79 ? 12.104 2.975 -18.176 1.00 78.12 79 GLY A N 1
ATOM 616 C CA . GLY A 1 79 ? 11.782 3.450 -19.527 1.00 78.12 79 GLY A CA 1
ATOM 617 C C . GLY A 1 79 ? 10.391 3.060 -20.039 1.00 78.12 79 GLY A C 1
ATOM 618 O O . GLY A 1 79 ? 9.967 3.604 -21.055 1.00 78.12 79 GLY A O 1
ATOM 619 N N . VAL A 1 80 ? 9.645 2.209 -19.322 1.00 78.94 80 VAL A N 1
ATOM 620 C CA . VAL A 1 80 ? 8.275 1.829 -19.701 1.00 78.94 80 VAL A CA 1
ATOM 621 C C . VAL A 1 80 ? 7.234 2.676 -18.949 1.00 78.94 80 VAL A C 1
ATOM 623 O O . VAL A 1 80 ? 7.229 2.701 -17.705 1.00 78.94 80 VAL A O 1
ATOM 626 N N . PRO A 1 81 ? 6.335 3.380 -19.675 1.00 77.56 81 PRO A N 1
ATOM 627 C CA . PRO A 1 81 ? 5.223 4.122 -19.085 1.00 77.56 81 PRO A CA 1
ATOM 628 C C . PRO A 1 81 ? 4.323 3.237 -18.222 1.00 77.56 81 PRO A C 1
ATOM 630 O O . PRO A 1 81 ? 4.085 2.079 -18.548 1.00 77.56 81 PRO A O 1
ATOM 633 N N . PHE A 1 82 ? 3.744 3.798 -17.156 1.00 71.75 82 PHE A N 1
ATOM 634 C CA . PHE A 1 82 ? 2.931 3.036 -16.196 1.00 71.75 82 PHE A CA 1
ATOM 635 C C . PHE A 1 82 ? 1.806 2.204 -16.822 1.00 71.75 82 PHE A C 1
ATOM 637 O O . PHE A 1 82 ? 1.549 1.104 -16.351 1.00 71.75 82 PHE A O 1
ATOM 644 N N . PHE A 1 83 ? 1.146 2.711 -17.865 1.00 74.81 83 PHE A N 1
ATOM 645 C CA . PHE A 1 83 ? 0.014 2.037 -18.510 1.00 74.81 83 PHE A CA 1
ATOM 646 C C . PHE A 1 83 ? 0.416 0.836 -19.381 1.00 74.81 83 PHE A C 1
ATOM 648 O O . PHE A 1 83 ? -0.460 0.093 -19.809 1.00 74.81 83 PHE A O 1
ATOM 655 N N . LEU A 1 84 ? 1.714 0.650 -19.640 1.00 80.19 84 LEU A N 1
ATOM 656 C CA . LEU A 1 84 ? 2.258 -0.502 -20.366 1.00 80.19 84 LEU A CA 1
ATOM 657 C C . LEU A 1 84 ? 2.931 -1.517 -19.439 1.00 80.19 84 LEU A C 1
ATOM 659 O O . LEU A 1 84 ? 3.389 -2.550 -19.912 1.00 80.19 84 LEU A O 1
ATOM 663 N N . ARG A 1 85 ? 3.012 -1.233 -18.133 1.00 83.88 85 ARG A N 1
ATOM 664 C CA . ARG A 1 85 ? 3.665 -2.134 -17.184 1.00 83.88 85 ARG A CA 1
ATOM 665 C C . ARG A 1 85 ? 2.777 -3.326 -16.875 1.00 83.88 85 ARG A C 1
ATOM 667 O O . ARG A 1 85 ? 1.582 -3.179 -16.615 1.00 83.88 85 ARG A O 1
ATOM 674 N N . GLU A 1 86 ? 3.401 -4.491 -16.823 1.00 87.31 86 GLU A N 1
ATOM 675 C CA . GLU A 1 86 ? 2.745 -5.710 -16.383 1.00 87.31 86 GLU A CA 1
ATOM 676 C C . GLU A 1 86 ? 2.488 -5.694 -14.869 1.00 87.31 86 GLU A C 1
ATOM 678 O O . GLU A 1 86 ? 3.193 -5.052 -14.080 1.00 87.31 86 GLU A O 1
ATOM 683 N N . ALA A 1 87 ? 1.457 -6.428 -14.455 1.00 89.38 87 ALA A N 1
ATOM 684 C CA . ALA A 1 87 ? 1.137 -6.654 -13.055 1.00 89.38 87 ALA A CA 1
ATOM 685 C C . ALA A 1 87 ? 1.275 -8.142 -12.734 1.00 89.38 87 ALA A C 1
ATOM 687 O O . ALA A 1 87 ? 0.718 -8.991 -13.428 1.00 89.38 87 ALA A O 1
ATOM 688 N N . ALA A 1 88 ? 1.968 -8.451 -11.646 1.00 91.12 88 ALA A N 1
ATOM 689 C CA . ALA A 1 88 ? 2.017 -9.792 -11.096 1.00 91.12 88 ALA A CA 1
ATOM 690 C C . ALA A 1 88 ? 0.924 -9.947 -10.034 1.00 91.12 88 ALA A C 1
ATOM 692 O O . ALA A 1 88 ? 0.777 -9.103 -9.146 1.00 91.12 88 ALA A O 1
ATOM 693 N N . ILE A 1 89 ? 0.179 -11.050 -10.109 1.00 94.25 89 ILE A N 1
ATOM 694 C CA . ILE A 1 89 ? -0.757 -11.481 -9.069 1.00 94.25 89 ILE A CA 1
ATOM 695 C C . ILE A 1 89 ? -0.267 -12.792 -8.462 1.00 94.25 89 ILE A C 1
ATOM 697 O O . ILE A 1 89 ? 0.138 -13.710 -9.172 1.00 94.25 89 ILE A O 1
ATOM 701 N N . THR A 1 90 ? -0.293 -12.892 -7.137 1.00 95.00 90 THR A N 1
ATOM 702 C CA . THR A 1 90 ? 0.129 -14.100 -6.430 1.00 95.00 90 THR A CA 1
ATOM 703 C C . THR A 1 90 ? -0.753 -14.384 -5.225 1.00 95.00 90 THR A C 1
ATOM 705 O O . THR A 1 90 ? -1.207 -13.477 -4.528 1.00 95.00 90 THR A O 1
ATOM 708 N N . SER A 1 91 ? -0.976 -15.669 -4.977 1.00 96.25 91 SER A N 1
ATOM 709 C CA . SER A 1 91 ? -1.576 -16.220 -3.759 1.00 96.25 91 SER A CA 1
ATOM 710 C C . SER A 1 91 ? -0.587 -17.101 -2.988 1.00 96.25 91 SER A C 1
ATOM 712 O O . SER A 1 91 ? -0.974 -17.803 -2.057 1.00 96.25 91 SER A O 1
ATOM 714 N N . HIS A 1 92 ? 0.699 -17.098 -3.371 1.00 96.38 92 HIS A N 1
ATOM 715 C CA . HIS A 1 92 ? 1.700 -17.933 -2.718 1.00 96.38 92 HIS A CA 1
ATOM 716 C C . HIS A 1 92 ? 1.973 -17.416 -1.291 1.00 96.38 92 HIS A C 1
ATOM 718 O O . HIS A 1 92 ? 2.512 -16.310 -1.148 1.00 96.38 92 HIS A O 1
ATOM 724 N N . PRO A 1 93 ? 1.696 -18.197 -0.225 1.00 94.94 93 PRO A N 1
ATOM 725 C CA . PRO A 1 93 ? 1.660 -17.677 1.144 1.00 94.94 93 PRO A CA 1
ATOM 726 C C . PRO A 1 93 ? 2.953 -16.990 1.596 1.00 94.94 93 PRO A C 1
ATOM 728 O O . PRO A 1 93 ? 2.914 -15.928 2.211 1.00 94.94 93 PRO A O 1
ATOM 731 N N . SER A 1 94 ? 4.117 -17.558 1.266 1.00 94.50 94 SER A N 1
ATOM 732 C CA . SER A 1 94 ? 5.408 -16.973 1.659 1.00 94.50 94 SER A CA 1
ATOM 733 C C . SER A 1 94 ? 5.704 -15.646 0.959 1.00 94.50 94 SER A C 1
ATOM 735 O O . SER A 1 94 ? 6.308 -14.767 1.566 1.00 94.50 94 SER A O 1
ATOM 737 N N . VAL A 1 95 ? 5.259 -15.483 -0.291 1.00 94.31 95 VAL A N 1
ATOM 738 C CA . VAL A 1 95 ? 5.490 -14.248 -1.055 1.00 94.31 95 VAL A CA 1
ATOM 739 C C . VAL A 1 95 ? 4.590 -13.150 -0.509 1.00 94.31 95 VAL A C 1
ATOM 741 O O . VAL A 1 95 ? 5.071 -12.070 -0.185 1.00 94.31 95 VAL A O 1
ATOM 744 N N . VAL A 1 96 ? 3.303 -13.452 -0.318 1.00 96.56 96 VAL A N 1
ATOM 745 C CA . VAL A 1 96 ? 2.335 -12.510 0.257 1.00 96.56 96 VAL A CA 1
ATOM 746 C C . VAL A 1 96 ? 2.791 -12.033 1.639 1.00 96.56 96 VAL A C 1
ATOM 748 O O . VAL A 1 96 ? 2.807 -10.829 1.890 1.00 96.56 96 VAL A O 1
ATOM 751 N N . ARG A 1 97 ? 3.241 -12.948 2.511 1.00 95.94 97 ARG A N 1
ATOM 752 C CA . ARG A 1 97 ? 3.787 -12.582 3.827 1.00 95.94 97 ARG A CA 1
ATOM 753 C C . ARG A 1 97 ? 5.029 -11.704 3.726 1.00 95.94 97 ARG A C 1
ATOM 755 O O . ARG A 1 97 ? 5.095 -10.696 4.417 1.00 95.94 97 ARG A O 1
ATOM 762 N N . GLY A 1 98 ? 5.978 -12.042 2.852 1.00 94.62 98 GLY A N 1
ATOM 763 C CA . GLY A 1 98 ? 7.178 -11.226 2.650 1.00 94.62 98 GLY A CA 1
ATOM 764 C C . GLY A 1 98 ? 6.847 -9.798 2.205 1.00 94.62 98 GLY A C 1
ATOM 765 O O . GLY A 1 98 ? 7.377 -8.836 2.758 1.00 94.62 98 GLY A O 1
ATOM 766 N N . LEU A 1 99 ? 5.906 -9.651 1.267 1.00 94.75 99 LEU A N 1
ATOM 767 C CA . LEU A 1 99 ? 5.427 -8.344 0.812 1.00 94.75 99 LEU A CA 1
ATOM 768 C C . LEU A 1 99 ? 4.715 -7.567 1.926 1.00 94.75 99 LEU A C 1
ATOM 770 O O . LEU A 1 99 ? 4.920 -6.360 2.059 1.00 94.75 99 LEU A O 1
ATOM 774 N N . ALA A 1 100 ? 3.918 -8.244 2.754 1.00 94.94 100 ALA A N 1
ATOM 775 C CA . ALA A 1 100 ? 3.253 -7.623 3.895 1.00 94.94 100 ALA A CA 1
ATOM 776 C C . ALA A 1 100 ? 4.254 -7.152 4.958 1.00 94.94 100 ALA A C 1
ATOM 778 O O . ALA A 1 100 ? 4.115 -6.051 5.485 1.00 94.94 100 ALA A O 1
ATOM 779 N N . THR A 1 101 ? 5.300 -7.937 5.231 1.00 94.94 101 THR A N 1
ATOM 780 C CA . THR A 1 101 ? 6.392 -7.534 6.127 1.00 94.94 101 THR A CA 1
ATOM 781 C C . THR A 1 101 ? 7.119 -6.303 5.594 1.00 94.94 101 THR A C 1
ATOM 783 O O . THR A 1 101 ? 7.358 -5.363 6.349 1.00 94.94 101 THR A O 1
ATOM 786 N N . LEU A 1 102 ? 7.424 -6.261 4.293 1.00 93.25 102 LEU A N 1
ATOM 787 C CA . LEU A 1 102 ? 8.029 -5.080 3.671 1.00 93.25 102 LEU A CA 1
ATOM 788 C C . LEU A 1 102 ? 7.125 -3.848 3.814 1.00 93.25 102 LEU A C 1
ATOM 790 O O . LEU A 1 102 ? 7.599 -2.771 4.181 1.00 93.25 102 LEU A O 1
ATOM 794 N N . PHE A 1 103 ? 5.825 -4.009 3.562 1.00 94.19 103 PHE A N 1
ATOM 795 C CA . PHE A 1 103 ? 4.847 -2.944 3.753 1.00 94.19 103 PHE A CA 1
ATOM 796 C C . PHE A 1 103 ? 4.829 -2.440 5.202 1.00 94.19 103 PHE A C 1
ATOM 798 O O . PHE A 1 103 ? 4.903 -1.234 5.416 1.00 94.19 103 PHE A O 1
ATOM 805 N N . ASP A 1 104 ? 4.782 -3.332 6.194 1.00 93.88 104 ASP A N 1
ATOM 806 C CA . ASP A 1 104 ? 4.752 -2.968 7.615 1.00 93.88 104 ASP A CA 1
ATOM 807 C C . ASP A 1 104 ? 6.037 -2.243 8.059 1.00 93.88 104 ASP A C 1
ATOM 809 O O . ASP A 1 104 ? 5.972 -1.235 8.765 1.00 93.88 104 ASP A O 1
ATOM 813 N N . LEU A 1 105 ? 7.206 -2.668 7.570 1.00 93.62 105 LEU A N 1
ATOM 814 C CA . LEU A 1 105 ? 8.469 -1.964 7.815 1.00 93.62 105 LEU A CA 1
ATOM 815 C C . LEU A 1 105 ? 8.445 -0.542 7.240 1.00 93.62 105 LEU A C 1
ATOM 817 O O . LEU A 1 105 ? 8.770 0.420 7.945 1.00 93.62 105 LEU A O 1
ATOM 821 N N . MET A 1 106 ? 8.002 -0.378 5.989 1.00 92.19 106 MET A N 1
ATOM 822 C CA . MET A 1 106 ? 7.830 0.952 5.395 1.00 92.19 106 MET A CA 1
ATOM 823 C C . MET A 1 106 ? 6.812 1.785 6.179 1.00 92.19 106 MET A C 1
ATOM 825 O O . MET A 1 106 ? 7.045 2.965 6.438 1.00 92.19 106 MET A O 1
ATOM 829 N N . TRP A 1 107 ? 5.703 1.175 6.594 1.00 93.31 107 TRP A N 1
ATOM 830 C CA . TRP A 1 107 ? 4.621 1.821 7.330 1.00 93.31 107 TRP A CA 1
ATOM 831 C C . TRP A 1 107 ? 5.071 2.389 8.678 1.00 93.31 107 TRP A C 1
ATOM 833 O O . TRP A 1 107 ? 4.668 3.495 9.062 1.00 93.31 107 TRP A O 1
ATOM 843 N N . ARG A 1 108 ? 5.897 1.630 9.404 1.00 92.00 108 ARG A N 1
ATOM 844 C CA . ARG A 1 108 ? 6.382 1.986 10.743 1.00 92.00 108 ARG A CA 1
ATOM 845 C C . ARG A 1 108 ? 7.544 2.969 10.710 1.00 92.00 108 ARG A C 1
ATOM 847 O O . ARG A 1 108 ? 7.568 3.878 11.534 1.00 92.00 108 ARG A O 1
ATOM 854 N N . TYR A 1 109 ? 8.478 2.800 9.774 1.00 90.62 109 TYR A N 1
ATOM 855 C CA . TYR A 1 109 ? 9.767 3.501 9.815 1.00 90.62 109 TYR A CA 1
ATOM 856 C C . TYR A 1 109 ? 10.009 4.450 8.635 1.00 90.62 109 TYR A C 1
ATOM 858 O O . TYR A 1 109 ? 10.723 5.437 8.785 1.00 90.62 109 TYR A O 1
ATOM 866 N N . GLY A 1 110 ? 9.414 4.186 7.468 1.00 84.00 110 GLY A N 1
ATOM 867 C CA . GLY A 1 110 ? 9.611 4.983 6.247 1.00 84.00 110 GLY A CA 1
ATOM 868 C C . GLY A 1 110 ? 8.531 6.039 5.990 1.00 84.00 110 GLY A C 1
ATOM 869 O O . GLY A 1 110 ? 8.669 6.869 5.091 1.00 84.00 110 GLY A O 1
ATOM 870 N N . CYS A 1 111 ? 7.451 6.016 6.771 1.00 85.88 111 CYS A N 1
ATOM 871 C CA . CYS A 1 111 ? 6.242 6.789 6.519 1.00 85.88 111 CYS A CA 1
ATOM 872 C C . CYS A 1 111 ? 6.012 7.921 7.530 1.00 85.88 111 CYS A C 1
ATOM 874 O O . CYS A 1 111 ? 6.286 7.803 8.722 1.00 85.88 111 CYS A O 1
ATOM 876 N N . ARG A 1 112 ? 5.401 9.010 7.059 1.00 78.81 112 ARG A N 1
ATOM 877 C CA . ARG A 1 112 ? 4.883 10.140 7.848 1.00 78.81 112 ARG A CA 1
ATOM 878 C C . ARG A 1 112 ? 3.390 10.321 7.570 1.00 78.81 112 ARG A C 1
ATOM 880 O O . ARG A 1 112 ? 2.907 9.905 6.524 1.00 78.81 112 ARG A O 1
ATOM 887 N N . LYS A 1 113 ? 2.628 10.955 8.465 1.00 70.75 113 LYS A N 1
ATOM 888 C CA . LYS A 1 113 ? 1.226 11.305 8.157 1.00 70.75 113 LYS A CA 1
ATOM 889 C C . LYS A 1 113 ? 1.178 12.388 7.053 1.00 70.75 113 LYS A C 1
ATOM 891 O O . LYS A 1 113 ? 2.016 13.290 7.089 1.00 70.75 113 LYS A O 1
ATOM 896 N N . PRO A 1 114 ? 0.237 12.316 6.086 1.00 51.94 114 PRO A N 1
ATOM 897 C CA . PRO A 1 114 ? 0.174 13.194 4.910 1.00 51.94 114 PRO A CA 1
ATOM 898 C C . PRO A 1 114 ? -0.043 14.660 5.279 1.00 51.94 114 PRO A C 1
ATOM 900 O O . PRO A 1 114 ? 0.396 15.546 4.551 1.00 51.94 114 PRO A O 1
ATOM 903 N N . PHE A 1 115 ? -0.664 14.907 6.432 1.00 53.12 115 PHE A N 1
ATOM 904 C CA . PHE A 1 115 ? -0.854 16.231 6.994 1.00 53.12 115 PHE A CA 1
ATOM 905 C C . PHE A 1 115 ? -0.196 16.281 8.370 1.00 53.12 115 PHE A C 1
ATOM 907 O O . PHE A 1 115 ? -0.668 15.678 9.332 1.00 53.12 115 PHE A O 1
ATOM 914 N N . HIS A 1 116 ? 0.914 17.009 8.467 1.00 41.09 116 HIS A N 1
ATOM 915 C CA . HIS A 1 116 ? 1.288 17.630 9.728 1.00 41.09 116 HIS A CA 1
ATOM 916 C C . HIS A 1 116 ? 0.499 18.937 9.751 1.00 41.09 116 HIS A C 1
ATOM 918 O O . HIS A 1 116 ? 0.867 19.879 9.048 1.00 41.09 116 HIS A O 1
ATOM 924 N N . TYR A 1 117 ? -0.621 18.997 10.474 1.00 36.97 117 TYR A N 1
ATOM 925 C CA . TYR A 1 117 ? -1.240 20.287 10.756 1.00 36.97 117 TYR A CA 1
ATOM 926 C C . TYR A 1 117 ? -0.216 21.100 11.546 1.00 36.97 117 TYR A C 1
ATOM 928 O O . TYR A 1 117 ? -0.103 20.975 12.760 1.00 36.97 117 TYR A O 1
ATOM 936 N N . LYS A 1 118 ? 0.546 21.952 10.862 1.00 35.44 118 LYS A N 1
ATOM 937 C CA . LYS A 1 118 ? 1.225 23.079 11.495 1.00 35.44 118 LYS A CA 1
ATOM 938 C C . LYS A 1 118 ? 0.210 24.218 11.626 1.00 35.44 118 LYS A C 1
ATOM 940 O O . LYS A 1 118 ? 0.431 25.319 11.154 1.00 35.44 118 LYS A O 1
ATOM 945 N N . TRP A 1 119 ? -0.920 23.902 12.250 1.00 34.47 119 TRP A N 1
ATOM 946 C CA . TRP A 1 119 ? -1.789 24.862 12.912 1.00 34.47 119 TRP A CA 1
ATOM 947 C C . TRP A 1 119 ? -1.653 24.593 14.410 1.00 34.47 119 TRP A C 1
ATOM 949 O O . TRP A 1 119 ? -2.599 24.196 15.078 1.00 34.47 119 TRP A O 1
ATOM 959 N N . LEU A 1 120 ? -0.441 24.777 14.946 1.00 30.97 120 LEU A N 1
ATOM 960 C CA . LEU A 1 120 ? -0.409 25.383 16.269 1.00 30.97 120 LEU A CA 1
ATOM 961 C C . LEU A 1 120 ? -0.806 26.840 16.022 1.00 30.97 120 LEU A C 1
ATOM 963 O O . LEU A 1 120 ? -0.140 27.485 15.202 1.00 30.97 120 LEU A O 1
ATOM 967 N N . PRO A 1 121 ? -1.839 27.388 16.683 1.00 33.88 121 PRO A N 1
ATOM 968 C CA . PRO A 1 121 ? -1.880 28.827 16.823 1.00 33.88 121 PRO A CA 1
ATOM 969 C C . PRO A 1 121 ? -0.533 29.249 17.411 1.00 33.88 121 PRO A C 1
ATOM 971 O O . PRO A 1 121 ? 0.022 28.605 18.304 1.00 33.88 121 PRO A O 1
ATOM 974 N N . LEU A 1 122 ? 0.008 30.316 16.847 1.00 35.28 122 LEU A N 1
ATOM 975 C CA . LEU A 1 122 ? 1.228 31.003 17.238 1.00 35.28 122 LEU A CA 1
ATOM 976 C C . LEU A 1 122 ? 1.072 31.652 18.641 1.00 35.28 122 LEU A C 1
ATOM 978 O O . LEU A 1 122 ? 1.368 32.825 18.811 1.00 35.28 122 LEU A O 1
ATOM 982 N N . ILE A 1 123 ? 0.561 30.912 19.636 1.00 41.03 123 ILE A N 1
ATOM 983 C CA . ILE A 1 123 ? 0.282 31.336 21.021 1.00 41.03 123 ILE A CA 1
ATOM 984 C C . ILE A 1 123 ? 0.819 30.279 22.006 1.00 41.03 123 ILE A C 1
ATOM 986 O O . ILE A 1 123 ? 0.145 29.830 22.926 1.00 41.03 123 ILE A O 1
ATOM 990 N N . ALA A 1 124 ? 2.052 29.825 21.807 1.00 33.00 124 ALA A N 1
ATOM 991 C CA . ALA A 1 124 ? 2.785 29.091 22.845 1.00 33.00 124 ALA A CA 1
ATOM 992 C C . ALA A 1 124 ? 4.254 29.530 22.906 1.00 33.00 124 ALA A C 1
ATOM 994 O O . ALA A 1 124 ? 5.147 28.746 23.228 1.00 33.00 124 ALA A O 1
ATOM 995 N N . LEU A 1 125 ? 4.500 30.803 22.581 1.00 35.81 125 LEU A N 1
ATOM 996 C CA . LEU A 1 125 ? 5.775 31.474 22.804 1.00 35.81 125 LEU A CA 1
ATOM 997 C C . LEU A 1 125 ? 5.601 32.647 23.776 1.00 35.81 125 LEU A C 1
ATOM 999 O O . LEU A 1 125 ? 6.099 33.735 23.540 1.00 35.81 125 LEU A O 1
ATOM 1003 N N . GLU A 1 126 ? 4.896 32.429 24.882 1.00 37.53 126 GLU A N 1
ATOM 1004 C CA . GLU A 1 126 ? 5.010 33.298 26.049 1.00 37.53 126 GLU A CA 1
ATOM 1005 C C . GLU A 1 126 ? 4.756 32.473 27.313 1.00 37.53 126 GLU A C 1
ATOM 1007 O O . GLU A 1 126 ? 3.788 31.722 27.394 1.00 37.53 126 GLU A O 1
ATOM 1012 N N . ARG A 1 127 ? 5.650 32.624 28.298 1.00 36.81 127 ARG A N 1
ATOM 1013 C CA . ARG A 1 127 ? 5.672 31.976 29.628 1.00 36.81 127 ARG A CA 1
ATOM 1014 C C . ARG A 1 127 ? 6.394 30.628 29.777 1.00 36.81 127 ARG A C 1
ATOM 1016 O O . ARG A 1 127 ? 6.027 29.809 30.613 1.00 36.81 127 ARG A O 1
ATOM 1023 N N . ARG A 1 128 ? 7.561 30.464 29.145 1.00 38.00 128 ARG A N 1
ATOM 1024 C CA . ARG A 1 128 ? 8.676 29.779 29.836 1.00 38.00 128 ARG A CA 1
ATOM 1025 C C . ARG A 1 128 ? 9.300 30.771 30.821 1.00 38.00 128 ARG A C 1
ATOM 1027 O O . ARG A 1 128 ? 10.197 31.485 30.405 1.00 38.00 128 ARG A O 1
ATOM 1034 N N . HIS A 1 129 ? 8.805 30.863 32.062 1.00 38.50 129 HIS A N 1
ATOM 1035 C CA . HIS A 1 129 ? 9.612 31.293 33.234 1.00 38.50 129 H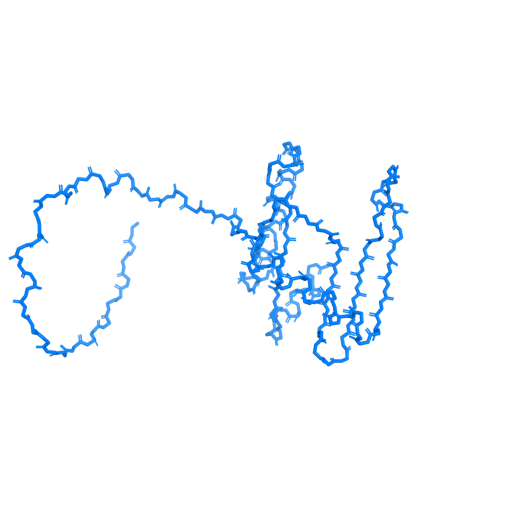IS A CA 1
ATOM 1036 C C . HIS A 1 129 ? 8.891 31.320 34.594 1.00 38.50 129 HIS A C 1
ATOM 1038 O O . HIS A 1 129 ? 9.530 31.617 35.597 1.00 38.50 129 HIS A O 1
ATOM 1044 N N . ALA A 1 130 ? 7.611 30.966 34.701 1.00 43.56 130 ALA A N 1
ATOM 1045 C CA . ALA A 1 130 ? 6.941 30.983 36.002 1.00 43.56 130 ALA A CA 1
ATOM 1046 C C . ALA A 1 130 ? 5.989 29.799 36.140 1.00 43.56 130 ALA A C 1
ATOM 1048 O O . ALA A 1 130 ? 4.825 29.948 35.804 1.00 43.56 130 ALA A O 1
ATOM 1049 N N . LEU A 1 131 ? 6.504 28.633 36.560 1.00 38.12 131 LEU A N 1
ATOM 1050 C CA . LEU A 1 131 ? 5.776 27.535 37.241 1.00 38.12 131 LEU A CA 1
ATOM 1051 C C . LEU A 1 131 ? 6.668 26.279 37.382 1.00 38.12 131 LEU A C 1
ATOM 1053 O O . LEU A 1 131 ? 6.265 25.168 37.061 1.00 38.12 131 LEU A O 1
ATOM 1057 N N . LEU A 1 132 ? 7.905 26.438 37.870 1.00 35.53 132 LEU A N 1
ATOM 1058 C CA . LEU A 1 132 ? 8.747 25.304 38.300 1.00 35.53 132 LEU A CA 1
ATOM 1059 C C . LEU A 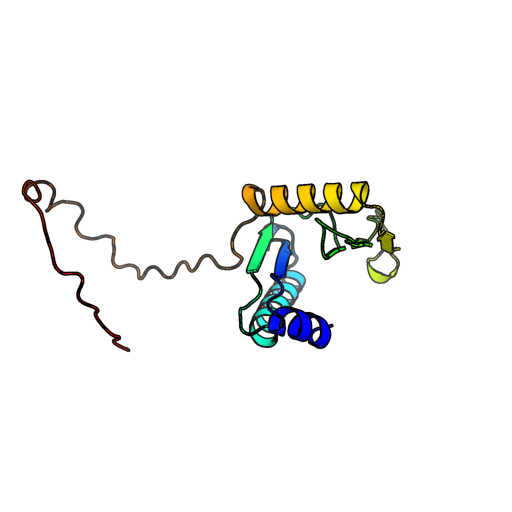1 132 ? 8.841 25.166 39.829 1.00 35.53 132 LEU A C 1
ATOM 1061 O O . LEU A 1 132 ? 9.653 24.398 40.330 1.00 35.53 132 LEU A O 1
ATOM 1065 N N . SER A 1 133 ? 7.995 25.862 40.591 1.00 40.62 133 SER A N 1
ATOM 1066 C CA . SER A 1 133 ? 8.123 25.929 42.054 1.00 40.62 133 SER A CA 1
ATOM 1067 C C . SER A 1 133 ? 6.870 25.564 42.860 1.00 40.62 133 SER A C 1
ATOM 1069 O O . SER A 1 133 ? 6.902 25.714 44.077 1.00 40.62 133 SER A O 1
ATOM 1071 N N . GLN A 1 134 ? 5.790 25.036 42.262 1.00 42.50 134 GLN A N 1
ATOM 1072 C CA . GLN A 1 134 ? 4.551 24.783 43.030 1.00 42.50 134 GLN A CA 1
ATOM 1073 C C . GLN A 1 134 ? 3.805 23.457 42.823 1.00 42.50 134 GLN A C 1
ATOM 1075 O O . GLN A 1 134 ? 2.713 23.312 43.356 1.00 42.50 134 GLN A O 1
ATOM 1080 N N . MET A 1 135 ? 4.374 22.431 42.185 1.00 31.89 135 MET A N 1
ATOM 1081 C CA . MET A 1 135 ? 3.699 21.118 42.121 1.00 31.89 135 MET A CA 1
ATOM 1082 C C . MET A 1 135 ? 4.506 19.985 42.753 1.00 31.89 135 MET A C 1
ATOM 1084 O O . MET A 1 135 ? 4.836 18.980 42.133 1.00 31.89 135 MET A O 1
ATOM 1088 N N . ARG A 1 136 ? 4.772 20.159 44.053 1.00 36.56 136 ARG A N 1
ATOM 1089 C CA . ARG A 1 136 ? 5.082 19.084 45.000 1.00 36.56 136 ARG A CA 1
ATOM 1090 C C . ARG A 1 136 ? 3.953 19.037 46.037 1.00 36.56 136 ARG A C 1
ATOM 1092 O O . ARG A 1 136 ? 4.039 19.763 47.026 1.00 36.56 136 ARG A O 1
ATOM 1099 N N . ARG A 1 137 ? 2.908 18.237 45.777 1.00 34.91 137 ARG A N 1
ATOM 1100 C CA . ARG A 1 137 ? 2.085 17.484 46.755 1.00 34.91 137 ARG A CA 1
ATOM 1101 C C . ARG A 1 137 ? 0.790 16.938 46.123 1.00 34.91 137 ARG A C 1
ATOM 1103 O O . ARG A 1 137 ? -0.043 17.702 45.665 1.00 34.91 137 ARG A O 1
ATOM 1110 N N . GLU A 1 138 ? 0.717 15.607 46.131 1.00 34.25 138 GLU A N 1
ATOM 1111 C CA . GLU A 1 138 ? -0.403 14.754 46.575 1.00 34.25 138 GLU A CA 1
ATOM 1112 C C . GLU A 1 138 ? -1.765 14.745 45.826 1.00 34.25 138 GLU A C 1
ATOM 1114 O O . GLU A 1 138 ? -2.477 15.730 45.702 1.00 34.25 138 GLU A O 1
ATOM 1119 N N . THR A 1 139 ? -2.075 13.519 45.377 1.00 32.41 139 THR A N 1
ATOM 1120 C CA . THR A 1 139 ? -3.313 12.803 44.966 1.00 32.41 139 THR A CA 1
ATOM 1121 C C . THR A 1 139 ? -4.565 13.002 45.858 1.00 32.41 139 THR A C 1
ATOM 1123 O O . THR A 1 139 ? -4.407 13.609 46.912 1.00 32.41 139 THR A O 1
ATOM 1126 N N . PRO A 1 140 ? -5.740 12.338 45.640 1.00 37.62 140 PRO A N 1
ATOM 1127 C CA . PRO A 1 140 ? -6.346 11.663 44.465 1.00 37.62 140 PRO A CA 1
ATOM 1128 C C . PRO A 1 140 ? -7.854 12.003 44.241 1.00 37.62 140 PRO A C 1
ATOM 1130 O O . PRO A 1 140 ? -8.565 12.380 45.164 1.00 37.62 140 PRO A O 1
ATOM 1133 N N . GLY A 1 141 ? -8.392 11.691 43.055 1.00 31.77 141 GLY A N 1
ATOM 1134 C CA . GLY A 1 141 ? -9.832 11.424 42.869 1.00 31.77 141 GLY A CA 1
ATOM 1135 C C . GLY A 1 141 ? -10.620 12.481 42.087 1.00 31.77 141 GLY A C 1
ATOM 1136 O O . GLY A 1 141 ? -10.550 13.666 42.383 1.00 31.77 141 GLY A O 1
ATOM 1137 N N . GLY A 1 142 ? -11.399 12.016 41.103 1.00 29.16 142 GLY A N 1
ATOM 1138 C CA . GLY A 1 142 ? -12.378 12.818 40.359 1.00 29.16 142 GLY A CA 1
ATOM 1139 C C . GLY A 1 142 ? -12.065 12.935 38.867 1.00 29.16 142 GLY A C 1
ATOM 1140 O O . GLY A 1 142 ? -11.509 13.930 38.421 1.00 29.16 142 GLY A O 1
ATOM 1141 N N . CYS A 1 143 ? -12.417 11.913 38.082 1.00 27.02 143 CYS A N 1
ATOM 1142 C CA . CYS A 1 143 ? -12.494 12.039 36.628 1.00 27.02 143 CYS A CA 1
ATOM 1143 C C . CYS A 1 143 ? -13.905 12.532 36.290 1.00 27.02 143 CYS A C 1
ATOM 1145 O O . CYS A 1 143 ? -14.838 11.734 36.227 1.00 27.02 143 CYS A O 1
ATOM 1147 N N . GLU A 1 144 ? -14.061 13.848 36.143 1.00 27.66 144 GLU A N 1
ATOM 1148 C CA . GLU A 1 144 ? -15.262 14.455 35.574 1.00 27.66 144 GLU A CA 1
ATOM 1149 C C . GLU A 1 144 ? -15.029 14.828 34.109 1.00 27.66 144 GLU A C 1
ATOM 1151 O O . GLU A 1 144 ? -14.015 15.403 33.709 1.00 27.66 144 GLU A O 1
ATOM 1156 N N . ILE A 1 145 ? -16.014 14.426 33.319 1.00 31.44 145 ILE A N 1
ATOM 1157 C CA . ILE A 1 145 ? -16.214 14.669 31.899 1.00 31.44 145 ILE A CA 1
ATOM 1158 C C . ILE A 1 145 ? -16.398 16.174 31.682 1.00 31.44 145 ILE A C 1
ATOM 1160 O O . ILE A 1 145 ? -17.252 16.774 32.329 1.00 31.44 145 ILE A O 1
ATOM 1164 N N . LEU A 1 146 ? -15.691 16.772 30.718 1.00 27.08 146 LEU A N 1
ATOM 1165 C CA . LEU A 1 146 ? -16.060 18.091 30.200 1.00 27.08 146 LEU A CA 1
ATOM 1166 C C . LEU A 1 146 ? -16.252 18.067 28.684 1.00 27.08 146 LEU A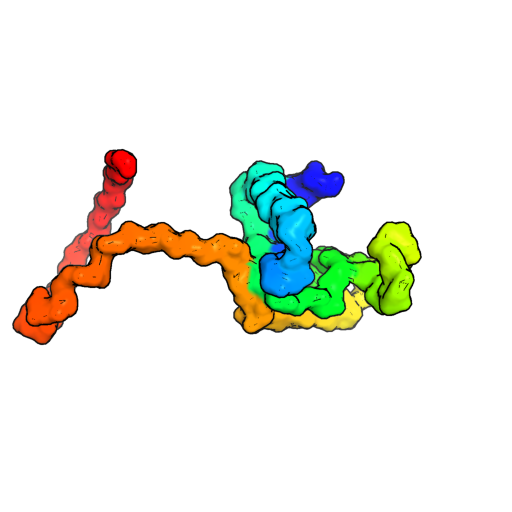 C 1
ATOM 1168 O O . LEU A 1 146 ? -15.346 17.815 27.891 1.00 27.08 146 LEU A O 1
ATOM 1172 N N . HIS A 1 147 ? -17.518 18.308 28.353 1.00 26.00 147 HIS A N 1
ATOM 1173 C CA . HIS A 1 147 ? -18.100 18.598 27.058 1.00 26.00 147 HIS A CA 1
ATOM 1174 C C . HIS A 1 147 ? -17.415 19.761 26.325 1.00 26.00 147 HIS A C 1
ATOM 1176 O O . HIS A 1 147 ? -16.915 20.702 26.931 1.00 26.00 147 HIS A O 1
ATOM 1182 N N . GLN A 1 148 ? -17.501 19.660 24.997 1.00 27.41 148 GLN A N 1
ATOM 1183 C CA . GLN A 1 148 ? -17.658 20.710 23.986 1.00 27.41 148 GLN A CA 1
ATOM 1184 C C . GLN A 1 148 ? -17.513 22.175 24.418 1.00 27.41 148 GLN A C 1
ATOM 1186 O O . GLN A 1 148 ? -18.265 22.653 25.259 1.00 27.41 148 GLN A O 1
ATOM 1191 N N . MET A 1 149 ? -16.759 22.943 23.626 1.00 21.11 149 MET A N 1
ATOM 1192 C CA . MET A 1 149 ? -17.276 24.237 23.188 1.00 21.11 149 MET A CA 1
ATOM 1193 C C . MET A 1 149 ? -16.723 24.619 21.816 1.00 21.11 149 MET A C 1
ATOM 1195 O O . MET A 1 149 ? -15.516 24.625 21.586 1.00 21.11 149 MET A O 1
ATOM 1199 N N . TRP A 1 150 ? -17.663 24.884 20.917 1.00 24.62 150 TRP A N 1
ATOM 1200 C CA . TRP A 1 150 ? -17.489 25.564 19.645 1.00 24.62 150 TRP A CA 1
ATOM 1201 C C . TRP A 1 150 ? -16.991 26.995 19.872 1.00 24.62 150 TRP A C 1
ATOM 1203 O O . TRP A 1 150 ? -17.480 27.647 20.793 1.00 24.62 150 TRP A O 1
ATOM 1213 N N . ILE A 1 151 ? -16.078 27.453 19.013 1.00 29.25 151 ILE A N 1
ATOM 1214 C CA . ILE A 1 151 ? -16.076 28.709 18.233 1.00 29.25 151 ILE A CA 1
ATOM 1215 C C . ILE A 1 151 ? -15.051 28.509 17.112 1.00 29.25 151 ILE A C 1
ATOM 1217 O O . ILE A 1 151 ? -13.961 27.965 17.406 1.00 29.25 151 ILE A O 1
#

Sequence (151 aa):
MEGELRAAASRGVEVKIIMMSSKRLSEEDRRRRDEMIRRLNEALDGRAEIRVADEVVMRGCIIDAEVGGRALFLVEEVGVPFFLREAAITSHPSVVRGLATLFDLMWRYGCRKPFHYKWLPLIALERRHALLSQMRRETPGGCEILHQMWI

Radius of gyration: 22.09 Å; chains: 1; bounding box: 31×51×67 Å